Protein AF-0000000085028485 (afdb_homodimer)

pLDDT: mean 92.35, std 5.3, range [65.0, 97.06]

Structure (mmCIF, N/CA/C/O backbone):
data_AF-0000000085028485-model_v1
#
loop_
_entity.id
_entity.type
_entity.pdbx_description
1 polymer 'DUF1659 domain-containing protein'
#
loop_
_atom_site.group_PDB
_atom_site.id
_atom_site.type_symbol
_atom_site.label_atom_id
_atom_site.label_alt_id
_atom_site.label_comp_id
_atom_site.label_asym_id
_atom_site.label_entity_id
_atom_site.label_seq_id
_atom_site.pdbx_PDB_ins_code
_atom_site.Cartn_x
_atom_site.Cartn_y
_atom_site.Cartn_z
_atom_site.occupancy
_atom_site.B_iso_or_equiv
_atom_site.auth_seq_id
_atom_site.auth_comp_id
_atom_site.auth_asym_id
_atom_site.auth_atom_id
_atom_site.pdbx_PDB_model_num
ATOM 1 N N . MET A 1 1 ? -14.172 -20.453 -9.297 1 71.5 1 MET A N 1
ATOM 2 C CA . MET A 1 1 ? -13.219 -20.188 -8.219 1 71.5 1 MET A CA 1
ATOM 3 C C . MET A 1 1 ? -13.25 -18.719 -7.828 1 71.5 1 MET A C 1
ATOM 5 O O . MET A 1 1 ? -13.477 -17.844 -8.672 1 71.5 1 MET A O 1
ATOM 9 N N . ALA A 1 2 ? -13.531 -18.406 -6.605 1 85.94 2 ALA A N 1
ATOM 10 C CA . ALA A 1 2 ? -13.688 -17.016 -6.195 1 85.94 2 ALA A CA 1
ATOM 11 C C . ALA A 1 2 ? -12.352 -16.422 -5.746 1 85.94 2 ALA A C 1
ATOM 13 O O . ALA A 1 2 ? -11.484 -17.141 -5.234 1 85.94 2 ALA A O 1
ATOM 14 N N . ILE A 1 3 ? -12.008 -15.219 -6.23 1 91.94 3 ILE A N 1
ATOM 15 C CA . ILE A 1 3 ? -10.828 -14.516 -5.73 1 91.94 3 ILE A CA 1
ATOM 16 C C . ILE A 1 3 ? -11.188 -13.742 -4.465 1 91.94 3 ILE A C 1
ATOM 18 O O . ILE A 1 3 ? -12.203 -13.039 -4.43 1 91.94 3 ILE A O 1
ATOM 22 N N . GLN A 1 4 ? -10.422 -14.039 -3.406 1 92.38 4 GLN A N 1
ATOM 23 C CA . GLN A 1 4 ? -10.625 -13.305 -2.162 1 92.38 4 GLN A CA 1
ATOM 24 C C . GLN A 1 4 ? -9.445 -12.383 -1.87 1 92.38 4 GLN A C 1
ATOM 26 O O . GLN A 1 4 ? -8.297 -12.727 -2.154 1 92.38 4 GLN A O 1
ATOM 31 N N . LYS A 1 5 ? -9.797 -11.266 -1.335 1 93.12 5 LYS A N 1
ATOM 32 C CA . LYS A 1 5 ? -8.781 -10.328 -0.843 1 93.12 5 LYS A CA 1
ATOM 33 C C . LYS A 1 5 ? -8.531 -10.531 0.647 1 93.12 5 LYS A C 1
ATOM 35 O O . LYS A 1 5 ? -9.469 -10.555 1.447 1 93.12 5 LYS A O 1
ATOM 40 N N . GLN A 1 6 ? -7.262 -10.758 0.93 1 94.12 6 GLN A N 1
ATOM 41 C CA . GLN A 1 6 ? -6.883 -10.883 2.332 1 94.12 6 GLN A CA 1
ATOM 42 C C . GLN A 1 6 ? -5.898 -9.789 2.738 1 94.12 6 GLN A C 1
ATOM 44 O O . GLN A 1 6 ? -4.789 -9.719 2.207 1 94.12 6 GLN A O 1
ATOM 49 N N . LEU A 1 7 ? -6.348 -8.977 3.711 1 94.56 7 LEU A N 1
ATOM 50 C CA . LEU A 1 7 ? -5.492 -7.906 4.207 1 94.56 7 LEU A CA 1
ATOM 51 C C . LEU A 1 7 ? -4.242 -8.469 4.875 1 94.56 7 LEU A C 1
ATOM 53 O O . LEU A 1 7 ? -4.34 -9.305 5.781 1 94.56 7 LEU A O 1
ATOM 57 N N . THR A 1 8 ? -3.062 -8.102 4.355 1 94 8 THR A N 1
ATOM 58 C CA . THR A 1 8 ? -1.834 -8.672 4.895 1 94 8 THR A CA 1
ATOM 59 C C . THR A 1 8 ? -0.995 -7.602 5.586 1 94 8 THR A C 1
ATOM 61 O O . THR A 1 8 ? -0.121 -7.914 6.395 1 94 8 THR A O 1
ATOM 64 N N . ALA A 1 9 ? -1.194 -6.305 5.238 1 94.44 9 ALA A N 1
ATOM 65 C CA . ALA A 1 9 ? -0.433 -5.227 5.863 1 94.44 9 ALA A CA 1
ATOM 66 C C . ALA A 1 9 ? -1.165 -3.893 5.734 1 94.44 9 ALA A C 1
ATOM 68 O O . ALA A 1 9 ? -1.861 -3.65 4.746 1 94.44 9 ALA A O 1
ATOM 69 N N . VAL A 1 10 ? -1.024 -3.061 6.738 1 94.5 10 VAL A N 1
ATOM 70 C CA . VAL A 1 10 ? -1.524 -1.689 6.762 1 94.5 10 VAL A CA 1
ATOM 71 C C . VAL A 1 10 ? -0.387 -0.731 7.109 1 94.5 10 VAL A C 1
ATOM 73 O O . VAL A 1 10 ? 0.351 -0.957 8.07 1 94.5 10 VAL A O 1
ATOM 76 N N . THR A 1 11 ? -0.17 0.248 6.312 1 96.31 11 THR A N 1
ATOM 77 C CA . THR A 1 11 ? 0.862 1.259 6.516 1 96.31 11 THR A CA 1
ATOM 78 C C . THR A 1 11 ? 0.259 2.66 6.496 1 96.31 11 THR A C 1
ATOM 80 O O . THR A 1 11 ? -0.524 2.992 5.605 1 96.31 11 THR A O 1
ATOM 83 N N . LEU A 1 12 ? 0.588 3.434 7.488 1 96.94 12 LEU A N 1
ATOM 84 C CA . LEU A 1 12 ? 0.222 4.844 7.492 1 96.94 12 LEU A CA 1
ATOM 85 C C . LEU A 1 12 ? 1.327 5.695 6.875 1 96.94 12 LEU A C 1
ATOM 87 O O . LEU A 1 12 ? 2.51 5.484 7.156 1 96.94 12 LEU A O 1
ATOM 91 N N . GLN A 1 13 ? 0.857 6.594 6.02 1 97 13 GLN A N 1
ATOM 92 C CA . GLN A 1 13 ? 1.827 7.48 5.383 1 97 13 GLN A CA 1
ATOM 93 C C . GLN A 1 13 ? 1.455 8.945 5.59 1 97 13 GLN A C 1
ATOM 95 O O . GLN A 1 13 ? 0.31 9.336 5.359 1 97 13 GLN A O 1
ATOM 100 N N . LEU A 1 14 ? 2.516 9.703 6.012 1 97.06 14 LEU A N 1
ATOM 101 C CA . LEU A 1 14 ? 2.375 11.156 6.09 1 97.06 14 LEU A CA 1
ATOM 102 C C . LEU A 1 14 ? 3.18 11.836 4.992 1 97.06 14 LEU A C 1
ATOM 104 O O . LEU A 1 14 ? 4.375 11.57 4.832 1 97.06 14 LEU A O 1
ATOM 108 N N . GLU A 1 15 ? 2.535 12.641 4.285 1 96.94 15 GLU A N 1
ATOM 109 C CA . GLU A 1 15 ? 3.199 13.438 3.262 1 96.94 15 GLU A CA 1
ATOM 110 C C . GLU A 1 15 ? 3.705 14.766 3.834 1 96.94 15 GLU A C 1
ATOM 112 O O . GLU A 1 15 ? 2.91 15.633 4.191 1 96.94 15 GLU A O 1
ATOM 117 N N . VAL A 1 16 ? 5.117 14.836 3.873 1 95.19 16 VAL A N 1
ATOM 118 C CA . VAL A 1 16 ? 5.684 16 4.547 1 95.19 16 VAL A CA 1
ATOM 119 C C . VAL A 1 16 ? 6.645 16.719 3.607 1 95.19 16 VAL A C 1
ATOM 121 O O . VAL A 1 16 ? 7.23 16.109 2.717 1 95.19 16 VAL A O 1
ATOM 124 N N . SER A 1 17 ? 6.719 17.984 3.869 1 93.5 17 SER A N 1
ATOM 125 C CA . SER A 1 17 ? 7.648 18.797 3.088 1 93.5 17 SER A CA 1
ATOM 126 C C . SER A 1 17 ? 9.094 18.359 3.32 1 93.5 17 SER A C 1
ATOM 128 O O . SER A 1 17 ? 9.484 18.062 4.453 1 93.5 17 SER A O 1
ATOM 130 N N . ASN A 1 18 ? 9.711 18.297 2.172 1 93.12 18 ASN A N 1
ATOM 131 C CA . ASN A 1 18 ? 11.117 17.906 2.211 1 93.12 18 ASN A CA 1
ATOM 132 C C . ASN A 1 18 ? 11.984 18.828 1.361 1 93.12 18 ASN A C 1
ATOM 134 O O . ASN A 1 18 ? 12.633 18.375 0.415 1 93.12 18 ASN A O 1
ATOM 138 N N . GLY A 1 19 ? 11.875 20.094 1.668 1 92.44 19 GLY A N 1
ATOM 139 C CA . GLY A 1 19 ? 12.68 21.109 0.991 1 92.44 19 GLY A CA 1
ATOM 140 C C . GLY A 1 19 ? 12.125 21.484 -0.37 1 92.44 19 GLY A C 1
ATOM 141 O O . GLY A 1 19 ? 10.914 21.578 -0.553 1 92.44 19 GLY A O 1
ATOM 142 N N . VAL A 1 20 ? 13.148 22.094 -1.33 1 91.75 20 VAL A N 1
ATOM 143 C CA . VAL A 1 20 ? 12.781 22.516 -2.678 1 91.75 20 VAL A CA 1
ATOM 144 C C . VAL A 1 20 ? 13.656 21.797 -3.701 1 91.75 20 VAL A C 1
ATOM 146 O O . VAL A 1 20 ? 14.766 21.359 -3.385 1 91.75 20 VAL A O 1
ATOM 149 N N . ASP A 1 21 ? 13.023 21.578 -4.832 1 92.75 21 ASP A N 1
ATOM 150 C CA . ASP A 1 21 ? 13.797 20.938 -5.891 1 92.75 21 ASP A CA 1
ATOM 151 C C . ASP A 1 21 ? 14.68 2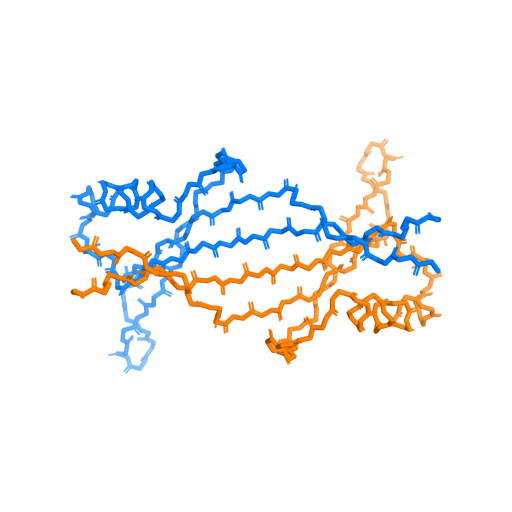1.953 -6.621 1 92.75 21 ASP A C 1
ATOM 153 O O . ASP A 1 21 ? 14.852 23.078 -6.16 1 92.75 21 ASP A O 1
ATOM 157 N N . LYS A 1 22 ? 15.344 21.406 -7.688 1 93.75 22 LYS A N 1
ATOM 158 C CA . LYS A 1 22 ? 16.266 22.234 -8.469 1 93.75 22 LYS A CA 1
ATOM 159 C C . LYS A 1 22 ? 15.562 23.453 -9.055 1 93.75 22 LYS A C 1
ATOM 161 O O . LYS A 1 22 ? 16.203 24.469 -9.328 1 93.75 22 LYS A O 1
ATOM 166 N N . ASN A 1 23 ? 14.25 23.438 -9.25 1 95.31 23 ASN A N 1
ATOM 167 C CA . ASN A 1 23 ? 13.461 24.531 -9.812 1 95.31 23 ASN A CA 1
ATOM 168 C C . ASN A 1 23 ? 12.812 25.375 -8.719 1 95.31 23 ASN A C 1
ATOM 170 O O . ASN A 1 23 ? 11.867 26.125 -8.984 1 95.31 23 ASN A O 1
ATOM 174 N N . ASP A 1 24 ? 13.172 25.156 -7.496 1 93.25 24 ASP A N 1
ATOM 175 C CA . ASP A 1 24 ? 12.695 25.922 -6.355 1 93.25 24 ASP A CA 1
ATOM 176 C C . ASP A 1 24 ? 11.234 25.594 -6.039 1 93.25 24 ASP A C 1
ATOM 178 O O . ASP A 1 24 ? 10.484 26.438 -5.57 1 93.25 24 ASP A O 1
ATOM 182 N N . GLN A 1 25 ? 10.828 24.5 -6.469 1 94.25 25 GLN A N 1
ATOM 183 C CA . GLN A 1 25 ? 9.492 24 -6.148 1 94.25 25 GLN A CA 1
ATOM 184 C C . GLN A 1 25 ? 9.523 23.078 -4.941 1 94.25 25 GLN A C 1
ATOM 186 O O . GLN A 1 25 ? 10.484 22.328 -4.75 1 94.25 25 GLN A O 1
ATOM 191 N N . PRO A 1 26 ? 8.5 23.234 -4.16 1 93.31 26 PRO A N 1
ATOM 192 C CA . PRO A 1 26 ? 8.461 22.391 -2.965 1 93.31 26 PRO A CA 1
ATOM 193 C C . PRO A 1 26 ? 8.523 20.891 -3.291 1 93.31 26 PRO A C 1
ATOM 195 O O . PRO A 1 26 ? 7.934 20.453 -4.277 1 93.31 26 PRO A O 1
ATOM 198 N N . LYS A 1 27 ? 9.367 20.172 -2.473 1 94.38 27 LYS A N 1
ATOM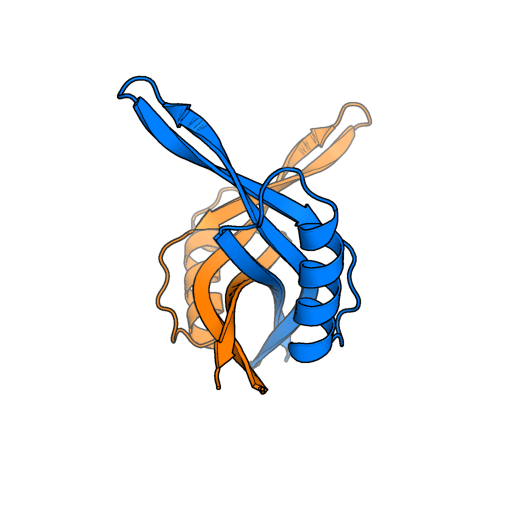 199 C CA . LYS A 1 27 ? 9.445 18.719 -2.545 1 94.38 27 LYS A CA 1
ATOM 200 C C . LYS A 1 27 ? 8.781 18.078 -1.335 1 94.38 27 LYS A C 1
ATOM 202 O O . LYS A 1 27 ? 8.867 18.594 -0.219 1 94.38 27 LYS A O 1
ATOM 207 N N . PHE A 1 28 ? 8.039 16.938 -1.702 1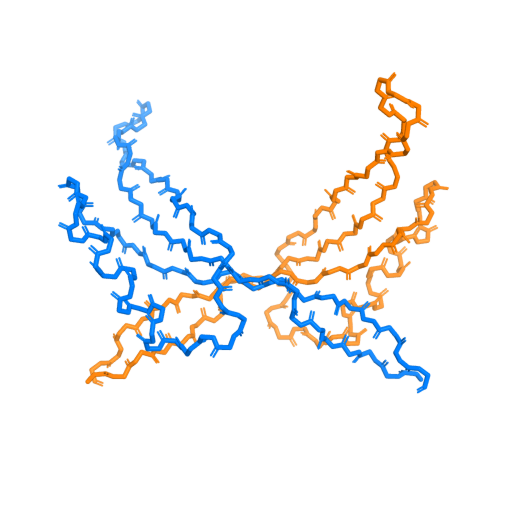 94.44 28 PHE A N 1
ATOM 208 C CA . PHE A 1 28 ? 7.367 16.219 -0.628 1 94.44 28 PHE A CA 1
ATOM 209 C C . PHE A 1 28 ? 7.879 14.781 -0.54 1 94.44 28 PHE A C 1
ATOM 211 O O . PHE A 1 28 ? 8.281 14.195 -1.548 1 94.44 28 PHE A O 1
ATOM 218 N N . LYS A 1 29 ? 7.961 14.336 0.682 1 93.75 29 LYS A N 1
ATOM 219 C CA . LYS A 1 29 ? 8.312 12.938 0.92 1 93.75 29 LYS A CA 1
ATOM 220 C C . LYS A 1 29 ? 7.273 12.258 1.808 1 93.75 29 LYS A C 1
ATOM 222 O O . LYS A 1 29 ? 6.656 12.898 2.658 1 93.75 29 LYS A O 1
ATOM 227 N N . ASN A 1 30 ? 7.086 10.93 1.586 1 95.12 30 ASN A N 1
ATOM 228 C CA . ASN A 1 30 ? 6.211 10.125 2.432 1 95.12 30 ASN A CA 1
ATOM 229 C C . ASN A 1 30 ? 6.988 9.445 3.555 1 95.12 30 ASN A C 1
ATOM 231 O O . ASN A 1 30 ? 7.984 8.766 3.303 1 95.12 30 ASN A O 1
ATOM 235 N N . ILE A 1 31 ? 6.586 9.75 4.734 1 94 31 ILE A N 1
ATOM 236 C CA . ILE A 1 31 ? 7.082 9.008 5.891 1 94 31 ILE A CA 1
ATOM 237 C C . ILE A 1 31 ? 6.102 7.898 6.254 1 94 31 ILE A C 1
ATOM 239 O O . ILE A 1 31 ? 4.926 8.164 6.512 1 94 31 ILE A O 1
ATOM 243 N N . SER A 1 32 ? 6.625 6.688 6.297 1 96.31 32 SER A N 1
ATOM 244 C CA . SER A 1 32 ? 5.754 5.531 6.465 1 96.31 32 SER A CA 1
ATOM 245 C C . SER A 1 32 ? 5.906 4.918 7.852 1 96.31 32 SER A C 1
ATOM 247 O O . SER A 1 32 ? 7.02 4.805 8.367 1 96.31 32 SER A O 1
ATOM 249 N N . TYR A 1 33 ? 4.828 4.613 8.43 1 92.56 33 TYR A N 1
ATOM 250 C CA . TYR A 1 33 ? 4.719 3.842 9.656 1 92.56 33 TYR A CA 1
ATOM 251 C C . TYR A 1 33 ? 4.051 2.496 9.398 1 92.5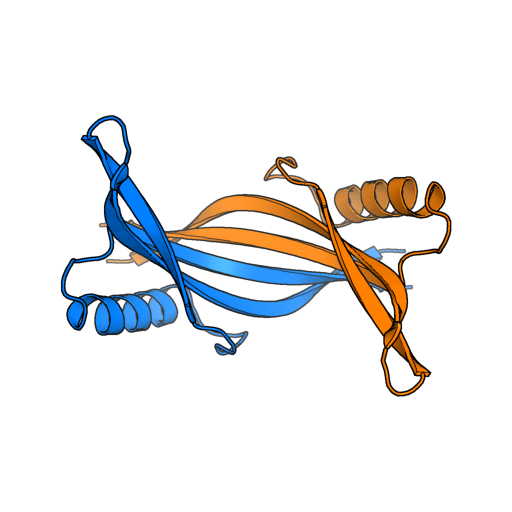6 33 TYR A C 1
ATOM 253 O O . TYR A 1 33 ? 2.881 2.441 9.016 1 92.56 33 TYR A O 1
ATOM 261 N N . GLU A 1 34 ? 4.828 1.479 9.602 1 90.44 34 GLU A N 1
ATOM 262 C CA . GLU A 1 34 ? 4.363 0.142 9.242 1 90.44 34 GLU A CA 1
ATOM 263 C C . GLU A 1 34 ? 3.934 -0.644 10.477 1 90.44 34 GLU A C 1
ATOM 265 O O . GLU A 1 34 ? 3.973 -0.122 11.594 1 90.44 34 GLU A O 1
ATOM 270 N N . LYS A 1 35 ? 3.324 -1.82 10.195 1 83.56 35 LYS A N 1
ATOM 271 C CA . LYS A 1 35 ? 2.938 -2.785 11.227 1 83.56 35 LYS A CA 1
ATOM 272 C C . LYS A 1 35 ? 1.807 -2.24 12.094 1 83.56 35 LYS A C 1
ATOM 274 O O . LYS A 1 35 ? 1.812 -2.422 13.312 1 83.56 35 LYS A O 1
ATOM 279 N N . LEU A 1 36 ? 0.964 -1.481 11.508 1 88.12 36 LEU A N 1
ATOM 280 C CA . LEU A 1 36 ? -0.24 -1.047 12.211 1 88.12 36 LEU A CA 1
ATOM 281 C C . LEU A 1 36 ? -1.282 -2.16 12.234 1 88.12 36 LEU A C 1
ATOM 283 O O . LEU A 1 36 ? -1.211 -3.105 11.445 1 88.12 36 LEU A O 1
ATOM 287 N N . ALA A 1 37 ? -2.184 -2.045 13.242 1 87.25 37 ALA A N 1
ATOM 288 C CA . ALA A 1 37 ? -3.227 -3.062 13.352 1 87.25 37 ALA A CA 1
ATOM 289 C C . ALA A 1 37 ? -4.062 -3.131 12.078 1 87.25 37 ALA A C 1
ATOM 291 O O . ALA A 1 37 ? -4.484 -2.1 11.547 1 87.25 37 ALA A O 1
ATOM 292 N N . ARG A 1 38 ? -4.266 -4.359 11.656 1 86.44 38 ARG A N 1
ATOM 293 C CA . ARG A 1 38 ? -5.012 -4.598 10.422 1 86.44 38 ARG A CA 1
ATOM 294 C C . ARG A 1 38 ? -6.477 -4.203 10.578 1 86.44 38 ARG A C 1
ATOM 296 O 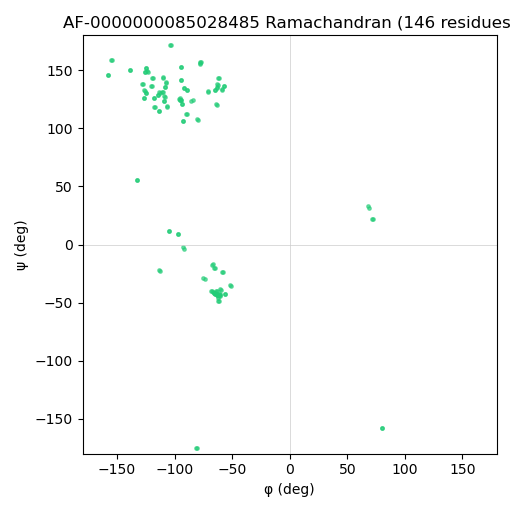O . ARG A 1 38 ? -7.168 -3.961 9.586 1 86.44 38 ARG A O 1
ATOM 303 N N . GLU A 1 39 ? -6.926 -4.07 11.797 1 89.44 39 GLU A N 1
ATOM 304 C CA . GLU A 1 39 ? -8.328 -3.752 12.039 1 89.44 39 GLU A CA 1
ATOM 305 C C . GLU A 1 39 ? -8.5 -2.293 12.461 1 89.44 39 GLU A C 1
ATOM 307 O O . GLU A 1 39 ? -9.594 -1.872 12.836 1 89.44 39 GLU A O 1
ATOM 312 N N . ALA A 1 40 ? -7.469 -1.579 12.305 1 90.12 40 ALA A N 1
ATOM 313 C CA . ALA A 1 40 ? -7.566 -0.172 12.68 1 90.12 40 ALA A CA 1
ATOM 314 C C . ALA A 1 40 ? -8.562 0.566 11.797 1 90.12 40 ALA A C 1
ATOM 316 O O . ALA A 1 40 ? -8.578 0.384 10.578 1 90.12 40 ALA A O 1
ATOM 317 N N . THR A 1 41 ? -9.477 1.391 12.477 1 90.5 41 THR A N 1
ATOM 318 C CA . THR A 1 41 ? -10.445 2.184 11.734 1 90.5 41 THR A CA 1
ATOM 319 C C . THR A 1 41 ? -9.797 3.432 11.148 1 90.5 41 THR A C 1
ATOM 321 O O . THR A 1 41 ? -8.758 3.885 11.641 1 90.5 41 THR A O 1
ATOM 324 N N . PRO A 1 42 ? -10.406 3.943 10.086 1 92.19 42 PRO A N 1
ATOM 325 C CA . PRO A 1 42 ? -9.898 5.203 9.539 1 92.19 42 PRO A CA 1
ATOM 326 C C . PRO A 1 42 ? -9.766 6.297 10.594 1 92.19 42 PRO A C 1
ATOM 328 O O . PRO A 1 42 ? -8.82 7.086 10.555 1 92.19 42 PRO A O 1
ATOM 331 N N . GLU A 1 43 ? -10.664 6.324 11.555 1 93.5 43 GLU A N 1
ATOM 332 C CA . GLU A 1 43 ? -10.633 7.336 12.609 1 93.5 43 GLU A CA 1
ATOM 333 C C . GLU A 1 43 ? -9.406 7.168 13.5 1 93.5 43 GLU A C 1
ATOM 335 O O . GLU A 1 43 ? -8.75 8.148 13.852 1 93.5 43 GLU A O 1
ATOM 340 N N . LYS A 1 44 ? -9.109 5.926 13.805 1 92.94 44 LYS A N 1
ATOM 341 C CA . LYS A 1 44 ? -7.953 5.648 14.648 1 92.94 44 LYS A CA 1
ATOM 342 C C . LYS A 1 44 ? -6.652 5.973 13.914 1 92.94 44 LYS A C 1
ATOM 344 O O . LYS A 1 44 ? -5.734 6.547 14.5 1 92.94 44 LYS A O 1
ATOM 349 N N . LEU A 1 45 ? -6.586 5.676 12.711 1 94.62 45 LEU A N 1
ATOM 350 C CA . LEU A 1 45 ? -5.406 5.949 11.891 1 94.62 45 LEU A CA 1
ATOM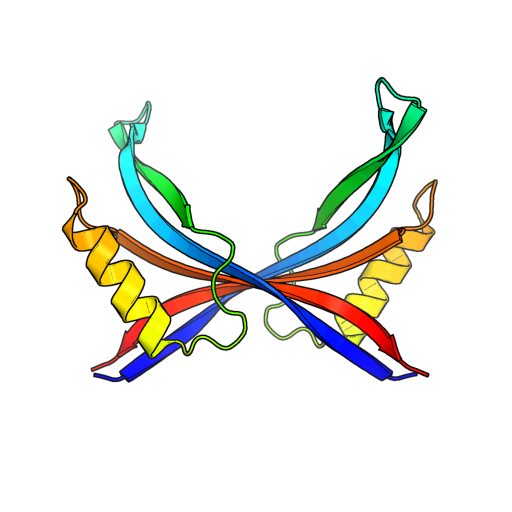 351 C C . LEU A 1 45 ? -5.172 7.449 11.758 1 94.62 45 LEU A C 1
ATOM 353 O O . LEU A 1 45 ? -4.039 7.922 11.867 1 94.62 45 LEU A O 1
ATOM 357 N N . ALA A 1 46 ? -6.242 8.117 11.555 1 94.25 46 ALA A N 1
ATOM 358 C CA . ALA A 1 46 ? -6.148 9.57 11.438 1 94.25 46 ALA A CA 1
ATOM 359 C C . ALA A 1 46 ? -5.664 10.195 12.742 1 94.25 46 ALA A C 1
ATOM 361 O O . ALA A 1 46 ? -4.871 11.141 12.727 1 94.25 46 ALA A O 1
ATOM 362 N N . GLU A 1 47 ? -6.164 9.664 13.828 1 94.06 47 GLU A N 1
ATOM 363 C CA . GLU A 1 47 ? -5.742 10.164 15.133 1 94.06 47 GLU A CA 1
ATOM 364 C C . GLU A 1 47 ? -4.25 9.945 15.352 1 94.06 47 GLU A C 1
ATOM 366 O O . GLU A 1 47 ? -3.543 10.852 15.789 1 94.06 47 GLU A O 1
ATOM 371 N N . VAL A 1 48 ? -3.762 8.797 15.023 1 94.06 48 VAL A N 1
ATOM 372 C CA . VAL A 1 48 ? -2.344 8.469 15.141 1 94.06 48 VAL A CA 1
ATOM 373 C C . VAL A 1 48 ? -1.521 9.383 14.234 1 94.06 48 VAL A C 1
ATOM 375 O O . VAL A 1 48 ? -0.522 9.961 14.672 1 94.06 48 VAL A O 1
ATOM 378 N N . GLY A 1 49 ? -1.933 9.492 13.031 1 95.06 49 GLY A N 1
ATOM 379 C CA . GLY A 1 49 ? -1.248 10.367 12.094 1 95.06 49 GLY A CA 1
ATOM 380 C C . GLY A 1 49 ? -1.158 11.805 12.578 1 95.06 49 GLY A C 1
ATOM 381 O O . GLY A 1 49 ? -0.118 12.445 12.43 1 95.06 49 GLY A O 1
ATOM 382 N N . LYS A 1 50 ? -2.268 12.258 13.133 1 94.5 50 LYS A N 1
ATOM 383 C CA . LYS A 1 50 ? -2.291 13.617 13.656 1 94.5 50 LYS A CA 1
ATOM 384 C C . LYS A 1 50 ? -1.298 13.773 14.805 1 94.5 50 LYS A C 1
ATOM 386 O O . LYS A 1 50 ? -0.594 14.781 14.891 1 94.5 50 LYS A O 1
ATOM 391 N N . GLU A 1 51 ? -1.3 12.781 15.656 1 94.62 51 GLU A N 1
ATOM 392 C CA . GLU A 1 51 ? -0.361 12.828 16.766 1 94.62 51 GLU A CA 1
ATOM 393 C C . GLU A 1 51 ? 1.082 12.875 16.281 1 94.62 51 GLU A C 1
ATOM 395 O O . GLU A 1 51 ? 1.881 13.68 16.766 1 94.62 51 GLU A O 1
ATOM 400 N N . PHE A 1 52 ? 1.424 12.062 15.281 1 93.75 52 PHE A N 1
ATOM 401 C CA . PHE A 1 52 ? 2.762 12.062 14.703 1 93.75 52 PHE A CA 1
ATOM 402 C C . PHE A 1 52 ? 3.045 13.391 14.008 1 93.75 52 PHE A C 1
ATOM 404 O O . PHE A 1 52 ? 4.129 13.953 14.156 1 93.75 52 PHE A O 1
ATOM 411 N N . GLY A 1 53 ? 2.016 13.836 13.312 1 93.75 53 GLY A N 1
ATOM 412 C CA . GLY A 1 53 ? 2.16 15.109 12.617 1 93.75 53 GLY A CA 1
ATOM 413 C C . GLY A 1 53 ? 2.469 16.266 13.547 1 93.75 53 GLY A C 1
ATOM 414 O O . GLY A 1 53 ? 3.262 17.141 13.203 1 93.75 53 GLY A O 1
ATOM 415 N N . ASN A 1 54 ? 1.853 16.234 14.648 1 94.56 54 ASN A N 1
ATOM 416 C CA . ASN A 1 54 ? 2.039 17.297 15.625 1 94.56 54 ASN A CA 1
ATOM 417 C C . ASN A 1 54 ? 3.469 17.328 16.156 1 94.56 54 ASN A C 1
ATOM 419 O O . ASN A 1 54 ? 3.926 18.359 16.672 1 94.56 54 ASN A O 1
ATOM 423 N N . LEU A 1 55 ? 4.156 16.312 16.047 1 93.06 55 LEU A N 1
ATOM 424 C CA . LEU A 1 55 ? 5.523 16.203 16.531 1 93.06 55 LEU A CA 1
ATOM 425 C C . LEU A 1 55 ? 6.527 16.578 15.453 1 93.06 55 LEU A C 1
ATOM 427 O O . LEU A 1 55 ? 7.723 16.703 15.727 1 93.06 55 LEU A O 1
ATOM 431 N N . MET A 1 56 ? 6.055 16.844 14.305 1 92.75 56 MET A N 1
ATOM 432 C CA . MET A 1 56 ? 6.938 17.094 13.172 1 92.75 56 MET A CA 1
ATOM 433 C C . MET A 1 56 ? 7.188 18.594 13.008 1 92.75 56 MET A C 1
ATOM 435 O O . MET A 1 56 ? 6.355 19.422 13.398 1 92.75 56 MET A O 1
ATOM 439 N N . GLN A 1 57 ? 8.328 18.906 12.438 1 89.94 57 GLN A N 1
ATOM 440 C CA . GLN A 1 57 ? 8.703 20.312 12.234 1 89.94 57 GLN A CA 1
ATOM 441 C C . GLN A 1 57 ? 7.691 21.016 11.344 1 89.94 57 GLN A C 1
ATOM 443 O O . GLN A 1 57 ? 7.348 22.188 11.586 1 89.94 57 GLN A O 1
ATOM 448 N N . GLU A 1 58 ? 7.34 20.297 10.359 1 89.19 58 GLU A N 1
ATOM 449 C CA . GLU A 1 58 ? 6.301 20.781 9.453 1 89.19 58 GLU A CA 1
ATOM 450 C C . GLU A 1 58 ? 5.109 19.828 9.414 1 89.19 58 GLU A C 1
ATOM 452 O O . GLU A 1 58 ? 5.285 18.625 9.305 1 89.19 58 GLU A O 1
ATOM 457 N N . ALA A 1 59 ? 3.975 20.5 9.453 1 91.38 59 ALA A N 1
ATOM 458 C CA . ALA A 1 59 ? 2.764 19.688 9.398 1 91.38 59 ALA A CA 1
ATOM 459 C C . ALA A 1 59 ? 2.688 18.906 8.094 1 91.38 59 ALA A C 1
ATOM 461 O O . ALA A 1 59 ? 3.035 19.406 7.031 1 91.38 59 ALA A O 1
ATOM 462 N N . PRO A 1 60 ? 2.164 17.703 8.242 1 95.19 60 PRO A N 1
ATOM 463 C CA . PRO A 1 60 ? 1.968 16.938 7.004 1 95.19 60 PRO A CA 1
ATOM 464 C C . PRO A 1 60 ? 0.974 17.594 6.051 1 95.19 60 PRO A C 1
ATOM 466 O O . PRO A 1 60 ? -0.029 18.172 6.496 1 95.19 60 PRO A O 1
ATOM 469 N N . LYS A 1 61 ? 1.337 17.562 4.836 1 94.19 61 LYS A N 1
ATOM 470 C CA . LYS A 1 61 ? 0.432 18.062 3.811 1 94.19 61 LYS A CA 1
ATOM 471 C C . LYS A 1 61 ? -0.721 17.094 3.564 1 94.19 61 LYS A C 1
ATOM 473 O O . LYS A 1 61 ? -1.813 17.516 3.17 1 94.19 61 LYS A O 1
ATOM 478 N N . GLY A 1 62 ? -0.429 15.82 3.779 1 95.81 62 GLY A N 1
ATOM 479 C CA . GLY A 1 62 ? -1.426 14.781 3.578 1 95.81 62 GLY A CA 1
ATOM 480 C C . GLY A 1 62 ? -1.171 13.539 4.41 1 95.81 62 GLY A C 1
ATOM 481 O O . GLY A 1 62 ? -0.089 13.375 4.977 1 95.81 62 GLY A O 1
ATOM 482 N N . MET A 1 63 ? -2.322 12.844 4.539 1 96.56 63 MET A N 1
ATOM 483 C CA . MET A 1 63 ? -2.273 11.562 5.238 1 96.56 63 MET A CA 1
ATOM 484 C C . MET A 1 63 ? -2.902 10.461 4.395 1 96.56 63 MET A C 1
ATOM 486 O O . MET A 1 63 ? -3.961 10.656 3.793 1 96.56 63 MET A O 1
ATOM 490 N N . TYR A 1 64 ? -2.24 9.328 4.402 1 96.81 64 TYR A N 1
ATOM 491 C CA . TYR A 1 64 ? -2.703 8.203 3.596 1 96.81 64 TYR A CA 1
ATOM 492 C C . TYR A 1 64 ? -2.58 6.895 4.363 1 96.81 64 TYR A C 1
ATOM 494 O O . TYR A 1 64 ? -1.738 6.766 5.258 1 96.81 64 TYR A O 1
ATOM 502 N N . VAL A 1 65 ? -3.465 6 4.031 1 96.25 65 VAL A N 1
ATOM 503 C CA . VAL A 1 65 ? -3.314 4.617 4.473 1 96.25 65 VAL A CA 1
ATOM 504 C C . VAL A 1 65 ? -3.08 3.713 3.262 1 96.25 65 VAL A C 1
ATOM 506 O O . VAL A 1 65 ? -3.762 3.842 2.242 1 96.25 65 VAL A O 1
ATOM 509 N N . VAL A 1 66 ? -2.057 2.941 3.357 1 95.5 66 VAL A N 1
ATOM 510 C CA . VAL A 1 66 ? -1.73 1.966 2.322 1 95.5 66 VAL A CA 1
ATOM 511 C C . VAL A 1 66 ? -2.062 0.559 2.814 1 95.5 66 VAL A C 1
ATOM 513 O O . VAL A 1 66 ? -1.536 0.112 3.836 1 95.5 66 VAL A O 1
ATOM 516 N N . GLU A 1 67 ? -2.967 -0.068 2.086 1 94.94 67 GLU A N 1
ATOM 517 C CA . GLU A 1 67 ? -3.371 -1.43 2.422 1 94.94 67 GLU A CA 1
ATOM 518 C C . GLU A 1 67 ? -2.879 -2.426 1.375 1 94.94 67 GLU A C 1
ATOM 520 O O . GLU A 1 67 ? -3.027 -2.193 0.173 1 94.94 67 GLU A O 1
ATOM 525 N N . ARG A 1 68 ? -2.266 -3.498 1.894 1 95.69 68 ARG A N 1
ATOM 526 C CA . ARG A 1 68 ? -1.828 -4.586 1.021 1 95.69 68 ARG A CA 1
ATOM 527 C C . ARG A 1 68 ? -2.689 -5.828 1.22 1 95.69 68 ARG A C 1
ATOM 529 O O . ARG A 1 68 ? -2.826 -6.32 2.34 1 95.69 68 ARG A O 1
ATOM 536 N N . HIS A 1 69 ? -3.291 -6.324 0.153 1 96.06 69 HIS A N 1
ATOM 537 C CA . HIS A 1 69 ? -4.168 -7.488 0.188 1 96.06 69 HIS A CA 1
ATOM 538 C C . HIS A 1 69 ? -3.613 -8.625 -0.667 1 96.06 69 HIS A C 1
ATOM 540 O O . HIS A 1 69 ? -3.254 -8.414 -1.827 1 96.06 69 HIS A O 1
ATOM 546 N N . ALA A 1 70 ? -3.473 -9.805 -0.059 1 96.69 70 ALA A N 1
ATOM 547 C CA . ALA A 1 70 ? -3.182 -10.984 -0.863 1 96.69 70 ALA A CA 1
ATOM 548 C C . ALA A 1 70 ? -4.395 -11.398 -1.693 1 96.69 70 ALA A C 1
ATOM 550 O O . ALA A 1 70 ? -5.527 -11.367 -1.208 1 96.69 70 ALA A O 1
ATOM 551 N N . LEU A 1 71 ? -4.117 -11.617 -2.965 1 95.88 71 LEU A N 1
ATOM 552 C CA . LEU A 1 71 ? -5.16 -12.164 -3.822 1 95.88 71 LEU A CA 1
ATOM 553 C C . LEU A 1 71 ? -5.07 -13.688 -3.873 1 95.88 71 LEU A C 1
ATOM 555 O O . LEU A 1 71 ? -4.168 -14.242 -4.504 1 95.88 71 LEU A O 1
ATOM 559 N N . ASN A 1 72 ? -5.996 -14.289 -3.205 1 93.25 72 ASN A N 1
ATOM 560 C CA . ASN A 1 72 ? -5.984 -15.75 -3.111 1 93.25 72 ASN A CA 1
ATOM 561 C C . ASN A 1 72 ? -7.176 -16.359 -3.836 1 93.25 72 ASN A C 1
ATOM 563 O O . ASN A 1 72 ? -8.289 -15.836 -3.781 1 93.25 72 ASN A O 1
ATOM 567 N N . GLU A 1 73 ? -6.82 -17.312 -4.617 1 86.12 73 GLU A N 1
ATOM 568 C CA . GLU A 1 73 ? -7.891 -18.109 -5.211 1 86.12 73 GLU A CA 1
ATOM 569 C C . GLU A 1 73 ? -8.406 -19.156 -4.23 1 86.12 73 GLU A C 1
ATOM 571 O O . GLU A 1 73 ? -7.621 -19.922 -3.654 1 86.12 73 GLU A O 1
ATOM 576 N N . VAL A 1 74 ? -9.641 -18.781 -3.811 1 77 74 VAL A N 1
ATOM 577 C CA . VAL A 1 74 ? -10.25 -19.781 -2.938 1 77 74 VAL A CA 1
ATOM 578 C C . VAL A 1 74 ? -11.172 -20.688 -3.752 1 77 74 VAL A C 1
ATOM 580 O O . VAL A 1 74 ? -11.82 -20.234 -4.699 1 77 74 VAL A O 1
ATOM 583 N N . ALA A 1 75 ? -10.984 -22.078 -3.723 1 65.19 75 ALA A N 1
ATOM 584 C CA . ALA A 1 75 ? -11.797 -23.109 -4.375 1 65.19 75 ALA A CA 1
ATOM 585 C C . ALA A 1 75 ? -13.273 -22.969 -4 1 65.19 75 ALA A C 1
ATOM 587 O O . ALA A 1 75 ? -13.594 -22.531 -2.891 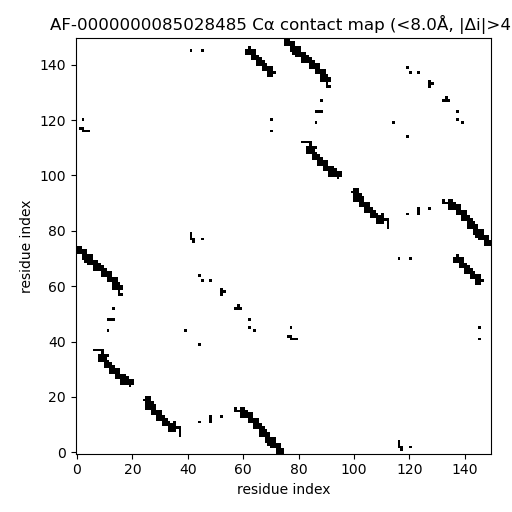1 65.19 75 ALA A O 1
ATOM 588 N N . MET B 1 1 ? -16.359 15.273 13.547 1 70.81 1 MET B N 1
ATOM 589 C CA . MET B 1 1 ? -15.789 15.281 12.195 1 70.81 1 MET B CA 1
ATOM 590 C C . MET B 1 1 ? -15.461 13.859 11.742 1 70.81 1 MET B C 1
ATOM 592 O O . MET B 1 1 ? -15.07 13.016 12.547 1 70.81 1 MET B O 1
ATOM 596 N N . ALA B 1 2 ? -16.016 13.406 10.664 1 85.75 2 ALA B N 1
ATOM 597 C CA . ALA B 1 2 ? -15.844 12.016 10.234 1 85.75 2 ALA B CA 1
ATOM 598 C C . ALA B 1 2 ? -14.617 11.875 9.344 1 85.75 2 ALA B C 1
ATOM 600 O O . ALA B 1 2 ? -14.242 12.805 8.625 1 85.75 2 ALA B O 1
ATOM 601 N N . ILE B 1 3 ? -13.758 10.875 9.602 1 91.94 3 ILE B N 1
ATOM 602 C CA . ILE B 1 3 ? -12.648 10.57 8.703 1 91.94 3 ILE B CA 1
ATOM 603 C C . ILE B 1 3 ? -13.133 9.641 7.594 1 91.94 3 ILE B C 1
ATOM 605 O O . ILE B 1 3 ? -13.812 8.648 7.855 1 91.94 3 ILE B O 1
ATOM 609 N N . GLN B 1 4 ? -12.922 10.109 6.359 1 92.31 4 GLN B N 1
ATOM 610 C CA . GLN B 1 4 ? -13.266 9.273 5.215 1 92.31 4 GLN B CA 1
ATOM 611 C C . GLN B 1 4 ? -12.016 8.781 4.492 1 92.31 4 GLN B C 1
ATOM 613 O O . GLN B 1 4 ? -11.023 9.5 4.398 1 92.31 4 GLN B O 1
ATOM 618 N N . LYS B 1 5 ? -12.125 7.582 4.031 1 92.94 5 LYS B N 1
ATOM 619 C CA . LYS B 1 5 ? -11.086 7.008 3.18 1 92.94 5 LYS B CA 1
ATOM 620 C C . LYS B 1 5 ? -11.414 7.203 1.703 1 92.94 5 LYS B C 1
ATOM 622 O O . LYS B 1 5 ? -12.516 6.871 1.26 1 92.94 5 LYS B O 1
ATOM 627 N N . GLN B 1 6 ? -10.469 7.816 1.037 1 94.12 6 GLN B N 1
ATOM 628 C CA . GLN B 1 6 ? -10.633 7.984 -0.403 1 94.12 6 GLN B CA 1
ATOM 629 C C . GLN B 1 6 ? -9.539 7.25 -1.171 1 94.12 6 GLN B C 1
ATOM 631 O O . GLN B 1 6 ? -8.359 7.578 -1.045 1 94.12 6 GLN B O 1
ATOM 636 N N . LEU B 1 7 ? -10 6.262 -1.988 1 94.31 7 LEU B N 1
ATOM 637 C CA . LEU B 1 7 ? -9.055 5.5 -2.795 1 94.31 7 LEU B CA 1
ATOM 638 C C . LEU B 1 7 ? -8.352 6.398 -3.807 1 94.31 7 LEU B C 1
ATOM 640 O O . LEU B 1 7 ? -9.008 7.094 -4.59 1 94.31 7 LEU B O 1
ATOM 644 N N . THR B 1 8 ? -7.012 6.48 -3.721 1 93.75 8 THR B N 1
ATOM 645 C CA . THR B 1 8 ? -6.289 7.391 -4.602 1 93.75 8 THR B CA 1
ATOM 646 C C . THR B 1 8 ? -5.426 6.609 -5.59 1 93.75 8 THR B C 1
ATOM 648 O O . THR B 1 8 ? -5.035 7.141 -6.633 1 93.75 8 THR B O 1
ATOM 651 N N . ALA B 1 9 ? -5.059 5.352 -5.27 1 94.25 9 ALA B N 1
ATOM 652 C CA . ALA B 1 9 ? -4.238 4.547 -6.172 1 94.25 9 ALA B CA 1
ATOM 653 C C . ALA B 1 9 ? -4.41 3.057 -5.887 1 94.25 9 ALA B C 1
ATOM 655 O O . ALA B 1 9 ? -4.625 2.658 -4.738 1 94.25 9 ALA B O 1
ATOM 656 N N . VAL B 1 10 ? -4.34 2.244 -6.922 1 94.38 10 VAL B N 1
ATOM 657 C CA . VAL B 1 10 ? -4.34 0.786 -6.855 1 94.38 10 VAL B CA 1
ATOM 658 C C . VAL B 1 10 ? -3.137 0.234 -7.617 1 94.38 10 VAL B C 1
ATOM 660 O O . VAL B 1 10 ? -2.877 0.632 -8.758 1 94.38 10 VAL B O 1
ATOM 663 N N . THR B 1 11 ? -2.357 -0.567 -6.988 1 96.19 11 THR B N 1
ATOM 664 C CA . THR B 1 11 ? -1.185 -1.195 -7.586 1 96.19 11 THR B CA 1
ATOM 665 C C . THR B 1 11 ? -1.257 -2.713 -7.449 1 96.19 11 THR B C 1
ATOM 667 O O . THR B 1 11 ? -1.551 -3.232 -6.371 1 96.19 11 THR B O 1
ATOM 670 N N . LEU B 1 12 ? -1.037 -3.383 -8.539 1 96.81 12 LEU B N 1
ATOM 671 C CA . LEU B 1 12 ? -0.9 -4.836 -8.508 1 96.81 12 LEU B CA 1
ATOM 672 C C . LEU B 1 12 ? 0.56 -5.242 -8.336 1 96.81 12 LEU B C 1
ATOM 674 O O . LEU B 1 12 ? 1.444 -4.672 -8.984 1 96.81 12 LEU B O 1
ATOM 678 N N . GLN B 1 13 ? 0.715 -6.199 -7.438 1 96.88 13 GLN B N 1
ATOM 679 C CA . GLN B 1 13 ? 2.074 -6.684 -7.215 1 96.88 13 GLN B CA 1
ATOM 680 C C . GLN B 1 13 ? 2.15 -8.203 -7.367 1 96.88 13 GLN B C 1
ATOM 682 O O . GLN B 1 13 ? 1.338 -8.93 -6.797 1 96.88 13 GLN B O 1
ATOM 687 N N . LEU B 1 14 ? 3.203 -8.594 -8.141 1 96.94 14 LEU B N 1
ATOM 688 C CA . LEU B 1 14 ? 3.525 -10.016 -8.25 1 96.94 14 LEU B CA 1
ATOM 689 C C . LEU B 1 14 ? 4.828 -10.328 -7.52 1 96.94 14 LEU B C 1
ATOM 691 O O . LEU B 1 14 ? 5.848 -9.68 -7.75 1 96.94 14 LEU B O 1
ATOM 695 N N . GLU B 1 15 ? 4.758 -11.266 -6.695 1 96.88 15 GLU B N 1
ATOM 696 C CA . GLU B 1 15 ? 5.949 -11.734 -5.996 1 96.88 15 GLU B CA 1
ATOM 697 C C . GLU B 1 15 ? 6.645 -12.852 -6.777 1 96.88 15 GLU B C 1
ATOM 699 O O . GLU B 1 15 ? 6.109 -13.953 -6.902 1 96.88 15 GLU B O 1
ATOM 704 N N . VAL B 1 16 ? 7.902 -12.461 -7.285 1 95 16 VAL B N 1
ATOM 705 C CA . VAL B 1 16 ? 8.57 -13.414 -8.172 1 95 16 VAL B CA 1
ATOM 706 C C . VAL B 1 16 ? 9.969 -13.719 -7.641 1 95 16 VAL B C 1
ATOM 708 O O . VAL B 1 16 ? 10.578 -12.891 -6.961 1 95 16 VAL B O 1
ATOM 711 N N . SER B 1 17 ? 10.367 -14.906 -7.984 1 93.12 17 SER B N 1
ATOM 712 C CA . SER B 1 17 ? 11.711 -15.32 -7.602 1 93.12 17 SER B CA 1
ATOM 713 C C . SER B 1 17 ? 12.766 -14.445 -8.273 1 93.12 17 SER B C 1
ATOM 715 O O . SER B 1 17 ? 12.641 -14.117 -9.453 1 93.12 17 SER B O 1
ATOM 717 N N . ASN B 1 18 ? 13.664 -14.102 -7.395 1 92.88 18 ASN B N 1
ATOM 718 C CA . ASN B 1 18 ? 14.758 -13.273 -7.879 1 92.88 18 ASN B CA 1
ATOM 719 C C . ASN B 1 18 ? 16.109 -13.805 -7.414 1 92.88 18 ASN B C 1
ATOM 721 O O . ASN B 1 18 ? 16.844 -13.117 -6.707 1 92.88 18 ASN B O 1
ATOM 725 N N . GLY B 1 19 ? 16.344 -15.047 -7.727 1 92.12 19 GLY B N 1
ATOM 726 C CA . GLY B 1 19 ? 17.609 -15.688 -7.41 1 92.12 19 GLY B CA 1
ATOM 727 C C . GLY B 1 19 ? 17.703 -16.156 -5.969 1 92.12 19 GLY B C 1
ATOM 728 O O . GLY B 1 19 ? 16.703 -16.625 -5.398 1 92.12 19 GLY B O 1
ATOM 729 N N . VAL B 1 20 ? 19.141 -16.328 -5.445 1 91.38 20 VAL B N 1
ATOM 730 C CA . VAL B 1 20 ? 19.391 -16.781 -4.078 1 91.38 20 VAL B CA 1
ATOM 731 C C . VAL B 1 20 ? 20.266 -15.75 -3.363 1 91.38 20 VAL B C 1
ATOM 733 O O . VAL B 1 20 ? 21.016 -15.008 -4.004 1 91.38 20 VAL B O 1
ATOM 736 N N . ASP B 1 21 ? 20.016 -15.711 -2.07 1 92.5 21 ASP B N 1
ATOM 737 C CA . ASP B 1 21 ? 20.844 -14.797 -1.291 1 92.5 21 ASP B CA 1
ATOM 738 C C . ASP B 1 21 ? 22.203 -15.43 -0.954 1 92.5 21 ASP B C 1
ATOM 740 O O . ASP B 1 21 ? 22.562 -16.453 -1.521 1 92.5 21 ASP B O 1
ATOM 744 N N . LYS B 1 22 ? 22.969 -14.648 -0.135 1 93.56 22 LYS B N 1
ATOM 745 C CA . LYS B 1 22 ? 24.312 -15.078 0.246 1 93.56 22 LYS B CA 1
ATOM 746 C C . LYS B 1 22 ? 24.281 -16.422 0.965 1 93.56 22 LYS B C 1
ATOM 748 O O . LYS B 1 22 ? 25.266 -17.156 0.964 1 93.56 22 LYS B O 1
ATOM 753 N N . ASN B 1 23 ? 23.156 -16.812 1.59 1 95.19 23 ASN B N 1
ATOM 754 C CA . ASN B 1 23 ? 23 -18.062 2.322 1 95.19 23 ASN B CA 1
ATOM 755 C C . ASN B 1 23 ? 22.344 -19.141 1.46 1 95.19 23 ASN B C 1
ATOM 757 O O . ASN B 1 23 ? 21.828 -20.141 1.979 1 95.19 23 ASN B O 1
ATOM 761 N N . ASP B 1 24 ? 22.188 -18.906 0.198 1 92.94 24 ASP B N 1
ATOM 762 C CA . ASP B 1 24 ? 21.625 -19.844 -0.762 1 92.94 24 ASP B CA 1
ATOM 763 C C . ASP B 1 24 ? 20.125 -20.016 -0.557 1 92.94 24 ASP B C 1
ATOM 765 O O . ASP B 1 24 ? 19.578 -21.078 -0.801 1 92.94 24 ASP B O 1
ATOM 769 N N . GLN B 1 25 ? 19.562 -19.078 0.051 1 94.06 25 GLN B N 1
ATOM 770 C CA . GLN B 1 25 ? 18.109 -19.062 0.217 1 94.06 25 GLN B CA 1
ATOM 771 C C . GLN B 1 25 ? 17.438 -18.25 -0.883 1 94.06 25 GLN B C 1
ATOM 773 O O . GLN B 1 25 ? 17.984 -17.234 -1.336 1 94.06 25 GLN B O 1
ATOM 778 N N . PRO B 1 26 ? 16.328 -18.766 -1.286 1 93.06 26 PRO B N 1
ATOM 779 C CA . PRO B 1 26 ? 15.625 -18.062 -2.357 1 93.06 26 PRO B CA 1
ATOM 780 C C . PRO B 1 26 ? 15.297 -16.609 -1.989 1 93.06 26 PRO B C 1
ATOM 782 O O . PRO B 1 26 ? 14.945 -16.328 -0.84 1 93.06 26 PRO B O 1
ATOM 785 N N . LYS B 1 27 ? 15.539 -15.711 -3.004 1 94.06 27 LYS B N 1
ATOM 786 C CA . LYS B 1 27 ? 15.148 -14.305 -2.885 1 94.06 27 LYS B CA 1
ATOM 787 C C . LYS B 1 27 ? 13.945 -13.992 -3.766 1 94.06 27 LYS B C 1
ATOM 789 O O . LYS B 1 27 ? 13.828 -14.516 -4.875 1 94.06 27 LYS B O 1
ATOM 794 N N . PHE B 1 28 ? 13.016 -13.133 -3.098 1 94.25 28 PHE B N 1
ATOM 795 C CA . PHE B 1 28 ? 11.828 -12.742 -3.846 1 94.25 28 PHE B CA 1
ATOM 796 C C . PHE B 1 28 ? 11.773 -11.227 -4.023 1 94.25 28 PHE B C 1
ATOM 798 O O . PHE B 1 28 ? 12.258 -10.484 -3.17 1 94.25 28 PHE B O 1
ATOM 805 N N . LYS B 1 29 ? 11.305 -10.859 -5.176 1 93.56 29 LYS B N 1
ATOM 806 C CA . LYS B 1 29 ? 11.078 -9.438 -5.441 1 93.56 29 LYS B CA 1
ATOM 807 C C . LYS B 1 29 ? 9.641 -9.195 -5.902 1 93.56 29 LYS B C 1
ATOM 809 O O . LYS B 1 29 ? 9.039 -10.047 -6.551 1 93.56 29 LYS B O 1
ATOM 814 N N . ASN B 1 30 ? 9.109 -7.992 -5.547 1 94.88 30 ASN B N 1
ATOM 815 C CA . ASN B 1 30 ? 7.789 -7.57 -6.016 1 94.88 30 ASN B CA 1
ATOM 816 C C . ASN B 1 30 ? 7.887 -6.738 -7.289 1 94.88 30 ASN B C 1
ATOM 818 O O . ASN B 1 30 ? 8.625 -5.75 -7.34 1 94.88 30 ASN B O 1
ATOM 822 N N . ILE B 1 31 ? 7.254 -7.23 -8.289 1 93.81 31 ILE B N 1
ATOM 823 C CA . ILE B 1 31 ? 7.074 -6.434 -9.5 1 93.81 31 ILE B CA 1
ATOM 824 C C . ILE B 1 31 ? 5.723 -5.727 -9.461 1 93.81 31 ILE B C 1
ATOM 826 O O . ILE B 1 31 ? 4.68 -6.367 -9.328 1 93.81 31 ILE B O 1
ATOM 830 N N . SER B 1 32 ? 5.773 -4.426 -9.594 1 96.06 32 SER B N 1
ATOM 831 C CA . SER B 1 32 ? 4.57 -3.623 -9.398 1 96.06 32 SER B CA 1
ATOM 832 C C . SER B 1 32 ? 4.047 -3.074 -10.719 1 96.06 32 SER B C 1
ATOM 834 O O . SER B 1 32 ? 4.828 -2.635 -11.57 1 96.06 32 SER B O 1
ATOM 836 N N . TYR B 1 33 ? 2.805 -3.164 -10.891 1 92.19 33 TYR B N 1
ATOM 837 C CA . TYR B 1 33 ? 2.045 -2.541 -11.969 1 92.19 33 TYR B CA 1
ATOM 838 C C . TYR B 1 33 ? 1.1 -1.477 -11.422 1 92.19 33 TYR B C 1
ATOM 840 O O . TYR B 1 33 ? 0.18 -1.785 -10.656 1 92.19 33 TYR B O 1
ATOM 848 N N . GLU B 1 34 ? 1.384 -0.281 -11.812 1 89.94 34 GLU B N 1
ATOM 849 C CA . GLU B 1 34 ? 0.652 0.848 -11.25 1 89.94 34 GLU B CA 1
ATOM 850 C C . GLU B 1 34 ? -0.386 1.382 -12.234 1 89.94 34 GLU B C 1
ATOM 852 O O . GLU B 1 34 ? -0.559 0.829 -13.32 1 89.94 34 GLU B O 1
ATOM 857 N N . LYS B 1 35 ? -1.229 2.318 -11.703 1 82.06 35 LYS B N 1
ATOM 858 C CA . LYS B 1 35 ? -2.217 3.043 -12.5 1 82.06 35 LYS B CA 1
ATOM 859 C C . LYS B 1 35 ? -3.332 2.115 -12.969 1 82.06 35 LYS B C 1
ATOM 861 O O . LYS B 1 35 ? -3.787 2.213 -14.109 1 82.06 35 LYS B O 1
ATOM 866 N N . LEU B 1 36 ? -3.617 1.153 -12.18 1 87.38 36 LEU B N 1
ATOM 867 C CA . LEU B 1 36 ? -4.773 0.315 -12.469 1 87.38 36 LEU B CA 1
ATOM 868 C C . LEU B 1 36 ? -6.07 1.023 -12.086 1 87.38 36 LEU B C 1
ATOM 870 O O . LEU B 1 36 ? -6.051 1.983 -11.312 1 87.38 36 LEU B O 1
ATOM 874 N N . ALA B 1 37 ? -7.168 0.578 -12.742 1 86.56 37 ALA B N 1
ATOM 875 C CA . ALA B 1 37 ? -8.461 1.189 -12.438 1 86.56 37 ALA B CA 1
ATOM 876 C C . ALA B 1 37 ? -8.805 1.039 -10.961 1 86.56 37 ALA B C 1
ATOM 878 O O . ALA B 1 37 ? -8.664 -0.047 -10.391 1 86.56 37 ALA B O 1
ATOM 879 N N . ARG B 1 38 ? -9.227 2.154 -10.414 1 85.44 38 ARG B N 1
ATOM 880 C CA . ARG B 1 38 ? -9.562 2.191 -8.992 1 85.44 38 ARG B CA 1
ATOM 881 C C . ARG B 1 38 ? -10.781 1.333 -8.703 1 85.44 38 ARG B C 1
ATOM 883 O O . ARG B 1 38 ? -11.008 0.933 -7.555 1 85.44 38 ARG B O 1
ATOM 890 N N . GLU B 1 39 ? -11.531 0.99 -9.695 1 89.12 39 GLU B N 1
ATOM 891 C CA . GLU B 1 39 ? -12.75 0.219 -9.492 1 89.12 39 GLU B CA 1
ATOM 892 C C . GLU B 1 39 ? -12.562 -1.234 -9.922 1 89.12 39 GLU B C 1
ATOM 894 O O . GLU B 1 39 ? -13.523 -2.008 -9.945 1 89.12 39 GLU B O 1
ATOM 899 N N . ALA B 1 40 ? -11.367 -1.564 -10.148 1 89.62 40 ALA B N 1
ATOM 900 C CA . ALA B 1 40 ? -11.125 -2.945 -10.555 1 89.62 40 ALA B CA 1
ATOM 901 C C . ALA B 1 40 ? -11.484 -3.92 -9.438 1 89.62 40 ALA B C 1
ATOM 903 O O . ALA B 1 40 ? -11.156 -3.686 -8.273 1 89.62 40 ALA B O 1
ATOM 904 N N . THR B 1 41 ? -12.25 -5.023 -9.828 1 90.38 41 THR B N 1
ATOM 905 C CA . THR B 1 41 ? -12.609 -6.047 -8.852 1 90.38 41 THR B CA 1
ATOM 906 C C . THR B 1 41 ? -11.43 -6.98 -8.594 1 90.38 41 THR B C 1
ATOM 908 O O . THR B 1 41 ? -10.523 -7.098 -9.43 1 90.38 41 THR B O 1
ATOM 911 N N . PRO B 1 42 ? -11.461 -7.59 -7.414 1 92.06 42 PRO B N 1
ATOM 912 C CA . PRO B 1 42 ? -10.422 -8.586 -7.137 1 92.06 42 PRO B CA 1
ATOM 913 C C . PRO B 1 42 ? -10.297 -9.633 -8.242 1 92.06 42 PRO B C 1
ATOM 915 O O . PRO B 1 42 ? -9.188 -10.07 -8.555 1 92.06 42 PRO B O 1
ATOM 918 N N . GLU B 1 43 ? -11.406 -10.016 -8.844 1 93.38 43 GLU B N 1
ATOM 919 C CA . GLU B 1 43 ? -11.398 -11.016 -9.898 1 93.38 43 GLU B CA 1
ATOM 920 C C . GLU B 1 43 ? -10.656 -10.508 -11.133 1 93.38 43 GLU B C 1
ATOM 922 O O . GLU B 1 43 ? -9.867 -11.242 -11.742 1 93.38 43 GLU B O 1
ATOM 927 N N . LYS B 1 44 ? -10.898 -9.266 -11.453 1 92.88 44 LYS B N 1
ATOM 928 C CA . LYS B 1 44 ? -10.234 -8.672 -12.609 1 92.88 44 LYS B CA 1
ATOM 929 C C . LYS B 1 44 ? -8.734 -8.516 -12.367 1 92.88 44 LYS B C 1
ATOM 931 O O . LYS B 1 44 ? -7.93 -8.789 -13.258 1 92.88 44 LYS B O 1
ATOM 936 N N . LEU B 1 45 ? -8.375 -8.141 -11.242 1 94.44 45 LEU B N 1
ATOM 937 C CA . LEU B 1 45 ? -6.973 -7.973 -10.883 1 94.44 45 LEU B CA 1
ATOM 938 C C . LEU B 1 45 ? -6.234 -9.305 -10.914 1 94.44 45 LEU B C 1
ATOM 940 O O . LEU B 1 45 ? -5.113 -9.391 -11.422 1 94.44 45 LEU B O 1
ATOM 944 N N . ALA B 1 46 ? -6.895 -10.266 -10.398 1 94.12 46 ALA B N 1
ATOM 945 C CA . ALA B 1 46 ? -6.301 -11.602 -10.398 1 94.12 46 ALA B CA 1
ATOM 946 C C . ALA B 1 46 ? -6.098 -12.117 -11.82 1 94.12 46 ALA B C 1
ATOM 948 O O . ALA B 1 46 ? -5.082 -12.75 -12.117 1 94.12 46 ALA B O 1
ATOM 949 N N . GLU B 1 47 ? -7.07 -11.844 -12.648 1 93.94 47 GLU B N 1
ATOM 950 C CA . GLU B 1 47 ? -6.965 -12.25 -14.047 1 93.94 47 GLU B CA 1
ATOM 951 C C . GLU B 1 47 ? -5.785 -11.578 -14.734 1 93.94 47 GLU B C 1
ATOM 953 O O . GLU B 1 47 ? -5.008 -12.227 -15.438 1 93.94 47 GLU B O 1
ATOM 958 N N . VAL B 1 48 ? -5.629 -10.305 -14.539 1 93.75 48 VAL B N 1
ATOM 959 C CA . VAL B 1 48 ? -4.523 -9.539 -15.102 1 93.75 48 VAL B CA 1
ATOM 960 C C . VAL B 1 48 ? -3.197 -10.078 -14.57 1 93.75 48 VAL B C 1
ATOM 962 O O . VAL B 1 48 ? -2.268 -10.328 -15.344 1 93.75 48 VAL B O 1
ATOM 965 N N . GLY B 1 49 ? -3.111 -10.25 -13.305 1 94.81 49 GLY B N 1
ATOM 966 C CA . GLY B 1 49 ? -1.91 -10.797 -12.695 1 94.81 49 GLY B CA 1
ATOM 967 C C . GLY B 1 49 ? -1.523 -12.148 -13.258 1 94.81 49 GLY B C 1
ATOM 968 O O . GLY B 1 49 ? -0.345 -12.414 -13.508 1 94.81 49 GLY B O 1
ATOM 969 N N . LYS B 1 50 ? -2.547 -12.961 -13.43 1 94.44 50 LYS B N 1
ATOM 970 C CA . LYS B 1 50 ? -2.297 -14.289 -13.992 1 94.44 50 LYS B CA 1
ATOM 971 C C . LYS B 1 50 ? -1.745 -14.188 -15.414 1 94.44 50 LYS B C 1
ATOM 973 O O . LYS B 1 50 ? -0.817 -14.914 -15.773 1 94.44 50 LYS B O 1
ATOM 978 N N . GLU B 1 51 ? -2.354 -13.312 -16.141 1 94.38 51 GLU B N 1
ATOM 979 C CA . GLU B 1 51 ? -1.879 -13.117 -17.516 1 94.38 51 GLU B CA 1
ATOM 980 C C . GLU B 1 51 ? -0.424 -12.664 -17.531 1 94.38 51 GLU B C 1
ATOM 982 O O . GLU B 1 51 ? 0.388 -13.188 -18.297 1 94.38 51 GLU B O 1
ATOM 987 N N . PHE B 1 52 ? -0.067 -11.719 -16.672 1 93.44 52 PHE B N 1
ATOM 988 C CA . PHE B 1 52 ? 1.309 -11.242 -16.562 1 93.44 52 PHE B CA 1
ATOM 989 C C . PHE B 1 52 ? 2.23 -12.352 -16.078 1 93.44 52 PHE B C 1
ATOM 991 O O . PHE B 1 52 ? 3.328 -12.539 -16.609 1 93.44 52 PHE B O 1
ATOM 998 N N . GLY B 1 53 ? 1.714 -13.086 -15.109 1 93.56 53 GLY B N 1
ATOM 999 C CA . GLY B 1 53 ? 2.492 -14.188 -14.57 1 93.56 53 GLY B CA 1
ATOM 1000 C C . GLY B 1 53 ? 2.84 -15.234 -15.609 1 93.56 53 GLY B C 1
ATOM 1001 O O . GLY B 1 53 ? 3.945 -15.781 -15.602 1 93.56 53 GLY B O 1
ATOM 1002 N N . ASN B 1 54 ? 1.909 -15.461 -16.453 1 94.5 54 ASN B N 1
ATOM 1003 C CA . ASN B 1 54 ? 2.109 -16.469 -17.484 1 94.5 54 ASN B CA 1
ATOM 1004 C C . ASN B 1 54 ? 3.211 -16.062 -18.453 1 94.5 54 ASN B C 1
ATOM 1006 O O . ASN B 1 54 ? 3.787 -16.906 -19.141 1 94.5 54 ASN B O 1
ATOM 1010 N N . LEU B 1 55 ? 3.521 -14.883 -18.516 1 92.75 55 LEU B N 1
ATOM 1011 C CA . LEU B 1 55 ? 4.531 -14.367 -19.438 1 92.75 55 LEU B CA 1
ATOM 1012 C C . LEU B 1 55 ? 5.902 -14.32 -18.766 1 92.75 55 LEU B C 1
ATOM 1014 O O . LEU B 1 55 ? 6.914 -14.062 -19.422 1 92.75 55 LEU B O 1
ATOM 1018 N N . MET B 1 56 ? 5.945 -14.672 -17.547 1 92.44 56 MET B N 1
ATOM 1019 C CA . MET B 1 56 ? 7.184 -14.57 -16.781 1 92.44 56 MET B CA 1
ATOM 1020 C C . MET B 1 56 ? 7.949 -15.891 -16.797 1 92.44 56 MET B C 1
ATOM 1022 O O . MET B 1 56 ? 7.348 -16.953 -16.922 1 92.44 56 MET B O 1
ATOM 1026 N N . GLN B 1 57 ? 9.258 -15.766 -16.656 1 89.38 57 GLN B N 1
ATOM 1027 C CA . GLN B 1 57 ? 10.109 -16.953 -16.672 1 89.38 57 GLN B CA 1
ATOM 1028 C C . GLN B 1 57 ? 9.742 -17.891 -15.531 1 89.38 57 GLN B C 1
ATOM 1030 O O . GLN B 1 57 ? 9.727 -19.109 -15.711 1 89.38 57 GLN B O 1
ATOM 1035 N N . GLU B 1 58 ? 9.531 -17.281 -14.438 1 88.81 58 GLU B N 1
ATOM 1036 C CA . GLU B 1 58 ? 9.078 -18.031 -13.266 1 88.81 58 GLU B CA 1
ATOM 1037 C C . GLU B 1 58 ? 7.723 -17.516 -12.781 1 88.81 58 GLU B C 1
ATOM 1039 O O . GLU B 1 58 ? 7.512 -16.312 -12.664 1 88.81 58 GLU B O 1
ATOM 1044 N N . ALA B 1 59 ? 6.922 -18.516 -12.477 1 91.12 59 ALA B N 1
ATOM 1045 C CA . ALA B 1 59 ? 5.594 -18.141 -11.992 1 91.12 59 ALA B CA 1
ATOM 1046 C C . ALA B 1 59 ? 5.691 -17.344 -10.695 1 91.12 59 ALA B C 1
ATOM 1048 O O . ALA B 1 59 ? 6.516 -17.641 -9.828 1 91.12 59 ALA B O 1
ATOM 1049 N N . PRO B 1 60 ? 4.797 -16.391 -10.586 1 95.06 60 PRO B N 1
ATOM 1050 C CA . PRO B 1 60 ? 4.77 -15.664 -9.32 1 95.06 60 PRO B CA 1
ATOM 1051 C C . PRO B 1 60 ? 4.422 -16.547 -8.125 1 95.06 60 PRO B C 1
ATOM 1053 O O . PRO B 1 60 ? 3.576 -17.453 -8.25 1 95.06 60 PRO B O 1
ATOM 1056 N N . LYS B 1 61 ? 5.129 -16.328 -7.086 1 94.06 61 LYS B N 1
ATOM 1057 C CA . LYS B 1 61 ? 4.832 -17.047 -5.852 1 94.06 61 LYS B CA 1
ATOM 1058 C C . LYS B 1 61 ? 3.58 -16.484 -5.18 1 94.06 61 LYS B C 1
ATOM 1060 O O . LYS B 1 61 ? 2.885 -17.203 -4.457 1 94.06 61 LYS B O 1
ATOM 1065 N N . GLY B 1 62 ? 3.34 -15.203 -5.414 1 95.75 62 GLY B N 1
ATOM 1066 C CA . GLY B 1 62 ? 2.186 -14.531 -4.836 1 95.75 62 GLY B CA 1
ATOM 1067 C C . GLY B 1 62 ? 1.733 -13.328 -5.633 1 95.75 62 GLY B C 1
ATOM 1068 O O . GLY B 1 62 ? 2.451 -12.859 -6.52 1 95.75 62 GLY B O 1
ATOM 1069 N N . MET B 1 63 ? 0.438 -13.047 -5.328 1 96.5 63 MET B N 1
ATOM 1070 C CA . MET B 1 63 ? -0.167 -11.867 -5.934 1 96.5 63 MET B CA 1
ATOM 1071 C C . MET B 1 63 ? -0.808 -10.984 -4.871 1 96.5 63 MET B C 1
ATOM 1073 O O . MET B 1 63 ? -1.479 -11.477 -3.965 1 96.5 63 MET B O 1
ATOM 1077 N N . TYR B 1 64 ? -0.6 -9.695 -5.043 1 96.75 64 TYR B N 1
ATOM 1078 C CA . TYR B 1 64 ? -1.107 -8.734 -4.066 1 96.75 64 TYR B CA 1
ATOM 1079 C C . TYR B 1 64 ? -1.685 -7.508 -4.758 1 96.75 64 TYR B C 1
ATOM 1081 O O . TYR B 1 64 ? -1.276 -7.164 -5.871 1 96.75 64 TYR B O 1
ATOM 1089 N N . VAL B 1 65 ? -2.645 -6.934 -4.094 1 96.19 65 VAL B N 1
ATOM 109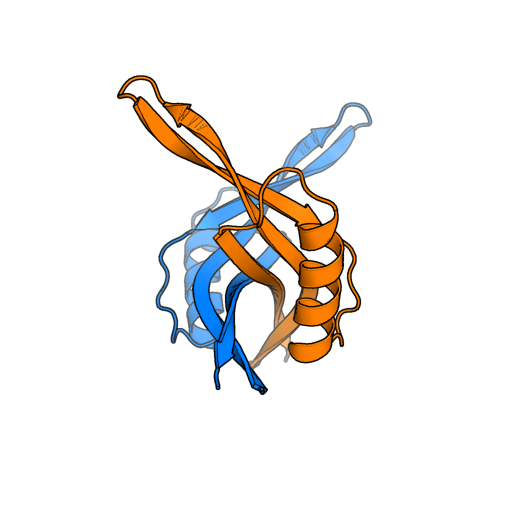0 C CA . VAL B 1 65 ? -3.109 -5.605 -4.477 1 96.19 65 VAL B CA 1
ATOM 1091 C C . VAL B 1 65 ? -2.797 -4.609 -3.365 1 96.19 65 VAL B C 1
ATOM 1093 O O . VAL B 1 65 ? -3.02 -4.891 -2.186 1 96.19 65 VAL B O 1
ATOM 1096 N N . VAL B 1 66 ? -2.176 -3.555 -3.748 1 95.38 66 VAL B N 1
ATOM 1097 C CA . VAL B 1 66 ? -1.862 -2.469 -2.824 1 95.38 66 VAL B CA 1
ATOM 1098 C C . VAL B 1 66 ? -2.777 -1.278 -3.096 1 95.38 66 VAL B C 1
ATOM 1100 O O . VAL B 1 66 ? -2.797 -0.743 -4.207 1 95.38 66 VAL B O 1
ATOM 1103 N N . GLU B 1 67 ? -3.555 -0.944 -2.08 1 94.88 67 GLU B N 1
ATOM 1104 C CA . GLU B 1 67 ? -4.465 0.192 -2.184 1 94.88 67 GLU B CA 1
ATOM 1105 C C . GLU B 1 67 ? -4.004 1.351 -1.306 1 94.88 67 GLU B C 1
ATOM 1107 O O . GLU B 1 67 ? -3.664 1.153 -0.138 1 94.88 67 GLU B O 1
ATOM 1112 N N . ARG B 1 68 ? -3.986 2.535 -1.937 1 95.62 68 ARG B N 1
ATOM 1113 C CA . ARG B 1 68 ? -3.666 3.754 -1.2 1 95.62 68 ARG B CA 1
ATOM 1114 C C . ARG B 1 68 ? -4.898 4.633 -1.03 1 95.62 68 ARG B C 1
ATOM 1116 O O . ARG B 1 68 ? -5.551 4.996 -2.014 1 95.62 68 ARG B O 1
ATOM 1123 N N . HIS B 1 69 ? -5.25 4.973 0.199 1 96.06 69 HIS B N 1
ATOM 1124 C CA . HIS B 1 69 ? -6.422 5.781 0.522 1 96.06 69 HIS B CA 1
ATOM 1125 C C . HIS B 1 69 ? -6.02 7.082 1.211 1 96.06 69 HIS B C 1
ATOM 1127 O O . HIS B 1 69 ? -5.25 7.066 2.176 1 96.06 69 HIS B O 1
ATOM 1133 N N . ALA B 1 70 ? -6.477 8.203 0.666 1 96.75 70 ALA B N 1
ATOM 1134 C CA . ALA B 1 70 ? -6.34 9.461 1.394 1 96.75 70 ALA B CA 1
ATOM 1135 C C . ALA B 1 70 ? -7.273 9.5 2.6 1 96.75 70 ALA B C 1
ATOM 1137 O O . ALA B 1 70 ? -8.422 9.078 2.516 1 96.75 70 ALA B O 1
ATOM 1138 N N . LEU B 1 71 ? -6.668 9.883 3.711 1 95.94 71 LEU B N 1
ATOM 1139 C CA . LEU B 1 71 ? -7.488 10.117 4.895 1 95.94 71 LEU B CA 1
ATOM 1140 C C . LEU B 1 71 ? -7.898 11.578 4.996 1 95.94 71 LEU B C 1
ATOM 1142 O O . LEU B 1 71 ? -7.07 12.438 5.316 1 95.94 71 LEU B O 1
ATOM 1146 N N . ASN B 1 72 ? -9.141 11.797 4.711 1 93.31 72 ASN B N 1
ATOM 1147 C CA . ASN B 1 72 ? -9.641 13.164 4.695 1 93.31 72 ASN B CA 1
ATOM 1148 C C . ASN B 1 72 ? -10.648 13.406 5.816 1 93.31 72 ASN B C 1
ATOM 1150 O O . ASN B 1 72 ? -11.484 12.547 6.102 1 93.31 72 ASN B O 1
ATOM 1154 N N . GLU B 1 73 ? -10.383 14.453 6.492 1 85.94 73 GLU B N 1
ATOM 1155 C CA . GLU B 1 73 ? -11.383 14.891 7.457 1 85.94 73 GLU B CA 1
ATOM 1156 C C . GLU B 1 73 ? -12.516 15.656 6.773 1 85.94 73 GLU B C 1
ATOM 1158 O O . GLU B 1 73 ? -12.266 16.594 6.008 1 85.94 73 GLU B O 1
ATOM 1163 N N . VAL B 1 74 ? -13.609 14.875 6.766 1 76.88 74 VAL B N 1
ATOM 1164 C CA . VAL B 1 74 ? -14.766 15.57 6.211 1 76.88 74 VAL B CA 1
ATOM 1165 C C . VAL B 1 74 ? -15.602 16.172 7.34 1 76.88 74 VAL B C 1
ATOM 1167 O O . VAL B 1 74 ? -15.695 15.586 8.422 1 76.88 74 VAL B O 1
ATOM 1170 N N . ALA B 1 75 ? -15.922 17.531 7.332 1 65 75 ALA B N 1
ATOM 1171 C CA . ALA B 1 75 ? -16.766 18.266 8.273 1 65 75 ALA B CA 1
ATOM 1172 C C . ALA B 1 75 ? -18.125 17.594 8.43 1 65 75 ALA B C 1
ATOM 1174 O O . ALA B 1 75 ? -18.656 17.016 7.48 1 65 75 ALA B O 1
#

Secondary structure (DSSP, 8-state):
-EEEEEEEEEEEEEEEEEEE-TTS-EEEEEEEE----TT--HHHHHHHHHHHHHTSSS--SEEEEEEEEEEEEE-/-EEEEEEEEEEEEEEEEEEE-TTS-EEEEEEEE----TT--HHHHHHHHHHHHHTSSS--SEEEEEEEEEEEEE-

Radius of gyration: 17.96 Å; Cα contacts (8 Å, |Δi|>4): 314; chains: 2; bounding box: 41×49×36 Å

Foldseek 3Di:
DDKDWAWDWKKKWFWWWDAADPVRHIDIDIDIDIDDDSPDDPVRSVVVLVVVQVVDPHGTPDMDMDIDIDTDDDD/DDKDWAWDWKKKWFWWWDAADPVRHIDIDIDIDIDDDSPDDPVRSVVVLVVVQVVDPTGTPDMDMDTDIDTDDDD

Sequence (150 aa):
MAIQKQLTAVTLQLEVSNGVDKNDQPKFKNISYEKLAREATPEKLAEVGKEFGNLMQEAPKGMYVVERHALNEVAMAIQKQLTAVTLQLEVSNGVDKNDQPKFKNISYEKLAREATPEKLAEVGKEFGNLMQEAPKGMYVVERHALNEVA

InterPro domains:
  IPR012454 Domain of unknown function DUF1659 [PF07872] (2-73)

Organism: Acidaminococcus fermentans (strain ATCC 25085 / DSM 20731 / CCUG 9996 / CIP 106432 / VR4) (NCBI:txid591001)

Solvent-accessible surface area (backbone atoms only — not comparable to full-atom values): 8431 Å² total; per-residue (Å²): 118,50,58,43,80,39,82,74,47,29,28,41,31,35,31,25,76,58,61,60,45,99,84,70,39,82,29,74,44,75,49,75,45,69,84,45,66,81,79,60,47,65,55,57,50,49,50,51,51,49,57,55,29,70,72,40,96,55,64,50,79,40,43,34,41,38,37,33,22,37,56,39,80,40,124,117,51,56,43,79,39,84,74,47,28,29,42,31,36,30,22,78,57,61,60,44,100,82,69,39,82,28,74,42,75,49,74,46,70,85,45,67,81,79,61,47,65,56,56,51,51,52,52,50,49,57,55,29,70,73,40,96,56,64,49,80,40,41,31,41,37,37,32,22,38,55,40,80,41,124

Nearest PDB structures (foldseek):
  8pw4-assembly2_B  TM=3.315E-01  e=3.778E-01  Salasvirus phi29
  7qxs-assembly1_A  TM=3.424E-01  e=1.848E+00  Homo sapiens
  8pw4-assembly2_B  TM=3.467E-01  e=4.152E-01  Salasvirus phi29
  7qxs-assembly1_A  TM=3.349E-01  e=1.384E+00  Homo sapiens